Protein 3T0V (pdb70)

Sequence (112 aa):
PVLTQSPSVSGTPGQKVTIFCSGSSSSNVVEDNSVYWYQQFPGTTPKVLIYNDDRRRSSSGVPDRFSGSKSGTSSASLAISGLRSEDEADDYYCLSWDDSSLNGWVFGGGTKVTVLDAA

Solvent-accessible surface area: 6038 Å² total

CATH classification: 2.60.40.10

Structure (mmCIF, N/CA/C/O backbone):
data_3T0V
#
_entry.id   3T0V
#
_cell.length_a   83.663
_cell.length_b   93.639
_cell.length_c   30.573
_cell.angle_alpha   90.00
_cell.angle_beta   90.00
_cell.angle_gamma   90.00
#
_symmetry.space_group_name_H-M   'C 2 2 21'
#
loop_
_entity.id
_entity.type
_entity.pdbx_description
1 polymer 'immunoglobulin variable lambda domain'
2 non-polymer 'PENTAETHYLENE GLYCOL'
3 non-polymer 3,6,9,12,15,18,21,24,27,30,33,36,39-TRIDECAOXAHENTETRACONTANE-1,41-DIOL
4 non-polymer 1,2-ETHANEDIOL
5 non-polymer 'SULFATE ION'
6 non-polymer 2-AMINO-2-HYDROXYMETHYL-PROPANE-1,3-DIOL
7 water water
#
loop_
_atom_site.group_PDB
_atom_site.id
_atom_site.type_symbol
_atom_site.label_atom_id
_atom_site.label_alt_id
_atom_site.label_comp_id
_atom_site.label_asym_id
_atom_site.label_entity_id
_atom_site.label_seq_id
_atom_site.pdbx_PDB_ins_code
_atom_site.Cartn_x
_atom_site.Cartn_y
_atom_site.Cartn_z
_atom_site.occupancy
_atom_site.B_iso_or_equiv
_atom_site.auth_seq_id
_atom_site.auth_comp_id
_atom_site.auth_asym_id
_atom_site.auth_atom_id
_atom_site.pdbx_PDB_model_num
ATOM 9 N N . PRO A 1 2 ? 24.875 5.915 5.275 1.00 16.10 2 PRO A N 1
ATOM 10 C CA . PRO A 1 2 ? 23.960 6.213 4.174 1.00 13.90 2 PRO A CA 1
ATOM 11 C C . PRO A 1 2 ? 24.682 6.533 2.873 1.00 15.99 2 PRO A C 1
ATOM 12 O O . PRO A 1 2 ? 25.762 7.134 2.862 1.00 19.27 2 PRO A O 1
ATOM 16 N N . VAL A 1 3 ? 24.052 6.121 1.782 1.00 15.78 3 VAL A N 1
ATOM 17 C CA . VAL A 1 3 ? 24.565 6.280 0.435 1.00 16.92 3 VAL A CA 1
ATOM 18 C C . VAL A 1 3 ? 24.228 7.681 -0.109 1.00 13.90 3 VAL A C 1
ATOM 19 O O . VAL A 1 3 ? 24.944 8.238 -0.949 1.00 14.93 3 VAL A O 1
ATOM 23 N N . LEU A 1 4 ? 23.124 8.242 0.379 1.00 12.46 4 LEU A N 1
ATOM 24 C CA . LEU A 1 4 ? 22.743 9.608 0.065 1.00 12.75 4 LEU A CA 1
ATOM 25 C C . LEU A 1 4 ? 23.196 10.495 1.218 1.00 13.34 4 LEU A C 1
ATOM 26 O O . LEU A 1 4 ? 23.023 10.140 2.391 1.00 13.48 4 LEU A O 1
ATOM 31 N N . THR A 1 5 ? 23.787 11.638 0.883 1.00 11.37 5 THR A N 1
ATOM 32 C CA . THR A 1 5 ? 24.346 12.549 1.875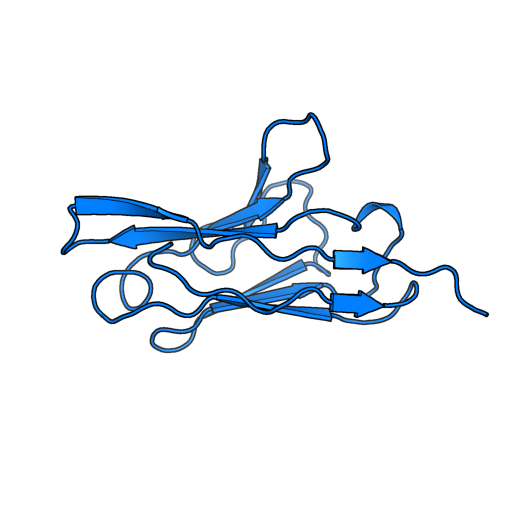 1.00 11.35 5 THR A CA 1
ATOM 33 C C . THR A 1 5 ? 23.450 13.770 1.993 1.00 10.92 5 THR A C 1
ATOM 34 O O . THR A 1 5 ? 23.254 14.491 1.010 1.00 13.00 5 THR A O 1
ATOM 38 N N . GLN A 1 6 ? 22.891 13.981 3.184 1.00 11.92 6 GLN A N 1
ATOM 39 C CA . GLN A 1 6 ? 22.012 15.120 3.439 1.00 11.26 6 GLN A CA 1
ATOM 40 C C . GLN A 1 6 ? 22.713 16.276 4.146 1.00 13.50 6 GLN A C 1
ATOM 41 O O . GLN A 1 6 ? 23.752 16.090 4.795 1.00 15.16 6 GLN A O 1
ATOM 47 N N . SER A 1 7 ? 22.123 17.463 3.995 1.00 12.52 7 SER A N 1
ATOM 48 C CA . SER A 1 7 ? 22.498 18.676 4.721 1.00 14.28 7 SER A CA 1
ATOM 49 C C . SER A 1 7 ? 22.536 18.474 6.226 1.00 12.83 7 SER A C 1
ATOM 50 O O . SER A 1 7 ? 21.731 17.729 6.780 1.00 13.69 7 SER A O 1
ATOM 53 N N . PRO A 1 8 ? 23.429 19.199 6.904 1.00 14.01 8 PRO A N 1
ATOM 54 C CA . PRO A 1 8 ? 23.400 19.244 8.367 1.00 15.36 8 PRO A CA 1
ATOM 55 C C . PRO A 1 8 ? 22.124 19.904 8.891 1.00 13.60 8 PRO A C 1
ATOM 56 O O . PRO A 1 8 ? 21.383 20.545 8.127 1.00 14.21 8 PRO A O 1
ATOM 60 N N . SER A 1 9 ? 21.875 19.752 10.189 1.00 13.42 9 SER A N 1
ATOM 61 C CA . SER A 1 9 ? 20.710 20.344 10.833 1.00 13.61 9 SER A CA 1
ATOM 62 C C . SER A 1 9 ? 20.536 21.818 10.469 1.00 13.05 9 SER A C 1
ATOM 63 O O . SER A 1 9 ? 21.506 22.572 10.356 1.00 14.81 9 SER A O 1
ATOM 66 N N . VAL A 1 10 ? 19.290 22.244 10.322 1.00 13.80 11 VAL A N 1
ATOM 67 C CA . VAL A 1 10 ? 19.028 23.649 10.036 1.00 15.38 11 VAL A CA 1
ATOM 68 C C . VAL A 1 10 ? 17.923 24.165 10.951 1.00 16.15 11 VAL A C 1
ATOM 69 O O . VAL A 1 10 ? 17.107 23.390 11.449 1.00 14.68 11 VAL A O 1
ATOM 73 N N . SER A 1 11 ? 17.920 25.470 11.184 1.00 18.63 12 SER A N 1
ATOM 74 C CA . SER A 1 11 ? 16.918 26.092 12.021 1.00 20.83 12 SER A CA 1
ATOM 75 C C . SER A 1 11 ? 16.339 27.289 11.294 1.00 19.73 12 SER A C 1
ATOM 76 O O . SER A 1 11 ? 16.948 27.839 10.380 1.00 24.57 12 SER A O 1
ATOM 79 N N . GLY A 1 12 ? 15.157 27.702 11.713 1.00 14.24 13 GLY A N 1
ATOM 80 C CA . GLY A 1 12 ? 14.621 28.972 11.281 1.00 14.24 13 GLY A CA 1
ATOM 81 C C . GLY A 1 12 ? 13.558 29.417 12.251 1.00 13.21 13 GLY A C 1
ATOM 82 O O . GLY A 1 12 ? 13.129 28.646 13.107 1.00 16.07 13 GLY A O 1
ATOM 83 N N . THR A 1 13 ? 13.132 30.665 12.118 1.00 16.72 14 THR A N 1
ATOM 84 C CA . THR A 1 13 ? 11.982 31.156 12.860 1.00 15.77 14 THR A CA 1
ATOM 85 C C . THR A 1 13 ? 10.768 31.095 11.942 1.00 16.38 14 THR A C 1
ATOM 86 O O . THR A 1 13 ? 10.909 30.971 10.725 1.00 17.29 14 THR A O 1
ATOM 90 N N . PRO A 1 14 ? 9.563 31.178 12.514 1.00 17.92 15 PRO A N 1
ATOM 91 C CA . PRO A 1 14 ? 8.391 31.051 11.641 1.00 19.78 15 PRO A CA 1
ATOM 92 C C . PRO A 1 14 ? 8.378 32.106 10.537 1.00 19.02 15 PRO A C 1
ATOM 93 O O . PRO A 1 14 ? 8.699 33.277 10.778 1.00 20.10 15 PRO A O 1
ATOM 97 N N . GLY A 1 15 ? 8.039 31.673 9.325 1.00 19.11 16 GLY A N 1
ATOM 98 C CA . GLY A 1 15 ? 7.976 32.562 8.180 1.00 22.62 16 GLY A CA 1
ATOM 99 C C . GLY A 1 15 ? 9.213 32.508 7.307 1.00 21.69 16 GLY A C 1
ATOM 100 O O . GLY A 1 15 ? 9.187 32.964 6.167 1.00 22.23 16 GLY A O 1
ATOM 101 N N . GLN A 1 16 ? 10.301 31.957 7.841 1.00 22.07 17 GLN A N 1
ATOM 102 C CA . GLN A 1 16 ? 11.545 31.874 7.086 1.00 19.08 17 GLN A CA 1
ATOM 103 C C . GLN A 1 16 ? 11.522 30.682 6.134 1.00 19.72 17 GLN A C 1
ATOM 104 O O . GLN A 1 16 ? 10.600 29.863 6.160 1.00 22.08 17 GLN A O 1
ATOM 110 N N . LYS A 1 17 ? 12.529 30.607 5.277 1.00 20.73 18 LYS A N 1
ATOM 111 C CA . LYS A 1 17 ? 12.651 29.501 4.342 1.00 20.76 18 LYS A CA 1
ATOM 112 C C . LYS A 1 17 ? 13.890 28.692 4.683 1.00 20.65 18 LYS A C 1
ATOM 113 O O . LYS A 1 17 ? 14.934 29.261 5.010 1.00 23.38 18 LYS A O 1
ATOM 119 N N . VAL A 1 18 ? 13.772 27.369 4.639 1.00 18.59 19 VAL A N 1
ATOM 120 C CA . VAL A 1 18 ? 14.938 26.505 4.766 1.00 17.00 19 VAL A CA 1
ATOM 121 C C . VAL A 1 18 ? 15.022 25.585 3.556 1.00 17.65 19 VAL A C 1
ATOM 122 O O . VAL A 1 18 ? 14.002 25.239 2.954 1.00 18.70 19 VAL A O 1
ATOM 126 N N . THR A 1 19 ? 16.242 25.214 3.186 1.00 16.80 20 THR A N 1
ATOM 127 C CA . THR A 1 19 ? 16.460 24.241 2.125 1.00 17.29 20 THR A CA 1
ATOM 128 C C . THR A 1 19 ? 17.272 23.082 2.673 1.00 14.90 20 THR A C 1
ATOM 129 O O . THR A 1 19 ? 18.284 23.282 3.351 1.00 19.75 20 THR A O 1
ATOM 133 N N . ILE A 1 20 ? 16.803 21.872 2.402 1.00 15.40 21 ILE A N 1
ATOM 134 C CA . ILE A 1 20 ? 17.487 20.649 2.799 1.00 15.83 21 ILE A CA 1
ATOM 135 C C . ILE A 1 20 ? 18.043 20.014 1.536 1.00 14.18 21 ILE A C 1
ATOM 136 O O . ILE A 1 20 ? 17.334 19.904 0.535 1.00 16.76 21 ILE A O 1
ATOM 141 N N . PHE A 1 21 ? 19.304 19.605 1.565 1.00 13.39 22 PHE A N 1
ATOM 142 C CA . PHE A 1 21 ? 19.919 18.993 0.393 1.00 13.37 22 PHE A CA 1
ATOM 143 C C . PHE A 1 21 ? 20.095 17.489 0.538 1.00 11.78 22 PHE A C 1
ATOM 144 O O . PHE A 1 21 ? 20.235 16.973 1.646 1.00 13.29 22 PHE A O 1
ATOM 152 N N . CYS A 1 22 ? 20.098 16.806 -0.603 1.00 13.30 23 CYS A N 1
ATOM 153 C CA . CYS A 1 22 ? 20.281 15.359 -0.683 1.00 14.12 23 CYS A CA 1
ATOM 154 C C . CYS A 1 22 ? 21.162 15.054 -1.884 1.00 14.94 23 CYS A C 1
ATOM 155 O O . CYS A 1 22 ? 20.704 15.148 -3.019 1.00 19.50 23 CYS A O 1
ATOM 158 N N . SER A 1 23 ? 22.420 14.698 -1.638 1.00 12.40 24 SER A N 1
ATOM 159 C CA . SER A 1 23 ? 23.372 14.435 -2.709 1.00 12.95 24 SER A CA 1
ATOM 160 C C . SER A 1 23 ? 23.569 12.934 -2.905 1.00 13.85 24 SER A C 1
ATOM 161 O O . SER A 1 23 ? 23.812 12.196 -1.942 1.00 13.59 24 SER A O 1
ATOM 164 N N . GLY A 1 24 ? 23.464 12.493 -4.156 1.00 12.71 25 GLY A N 1
ATOM 165 C CA . GLY A 1 24 ? 23.653 11.098 -4.511 1.00 13.40 25 GLY A CA 1
ATOM 166 C C . GLY A 1 24 ? 24.704 10.922 -5.595 1.00 15.47 25 GLY A C 1
ATOM 167 O O . GLY A 1 24 ? 25.755 11.578 -5.589 1.00 17.41 25 GLY A O 1
ATOM 168 N N . SER A 1 25 ? 24.421 10.029 -6.536 1.00 15.19 26 SER A N 1
ATOM 169 C CA . SER A 1 25 ? 25.372 9.687 -7.585 1.00 16.34 26 SER A CA 1
ATOM 170 C C . SER A 1 25 ? 24.627 9.274 -8.834 1.00 15.15 26 SER A C 1
ATOM 171 O O . SER A 1 25 ? 23.397 9.254 -8.853 1.00 15.23 26 SER A O 1
ATOM 174 N N . SER A 1 26 ? 25.381 8.931 -9.871 1.00 18.50 27 SER A N 1
ATOM 175 C CA . SER A 1 26 ? 24.803 8.492 -11.132 1.00 19.96 27 SER A CA 1
ATOM 176 C C . SER A 1 26 ? 24.006 7.197 -10.990 1.00 20.20 27 SER A C 1
ATOM 177 O O . SER A 1 26 ? 23.154 6.896 -11.828 1.00 23.05 27 SER A O 1
ATOM 180 N N . SER A 1 27 A 24.275 6.436 -9.931 1.00 20.08 27 SER A N 1
ATOM 181 C CA A SER A 1 27 A 23.630 5.142 -9.718 0.50 21.64 27 SER A CA 1
ATOM 182 C CA B SER A 1 27 A 23.606 5.148 -9.762 0.50 21.44 27 SER A CA 1
ATOM 183 C C . SER A 1 27 A 22.282 5.257 -9.012 1.00 18.98 27 SER A C 1
ATOM 184 O O . SER A 1 27 A 21.514 4.296 -8.961 1.00 18.31 27 SER A O 1
ATOM 189 N N . ASN A 1 28 B 21.995 6.424 -8.442 1.00 15.85 27 ASN A N 1
ATOM 190 C CA . ASN A 1 28 B 20.726 6.573 -7.729 1.00 13.76 27 ASN A CA 1
ATOM 191 C C . ASN A 1 28 B 19.890 7.772 -8.185 1.00 14.85 27 ASN A C 1
ATOM 192 O O . ASN A 1 28 B 19.094 7.651 -9.116 1.00 15.37 27 ASN A O 1
ATOM 197 N N . VAL A 1 29 ? 20.106 8.930 -7.569 1.00 14.69 28 VAL A N 1
ATOM 198 C CA A VAL A 1 29 ? 19.213 10.052 -7.828 0.50 14.92 28 VAL A CA 1
ATOM 199 C CA B VAL A 1 29 ? 19.338 10.155 -7.795 0.50 15.26 28 VAL A CA 1
ATOM 200 C C . VAL A 1 29 ? 19.284 10.628 -9.247 1.00 15.91 28 VAL A C 1
ATOM 201 O O . VAL A 1 29 ? 18.314 11.251 -9.697 1.00 17.44 28 VAL A O 1
ATOM 208 N N . GLU A 1 30 ? 20.365 10.389 -9.981 1.00 16.07 29 GLU A N 1
ATOM 209 C CA . GLU A 1 30 ? 20.462 11.019 -11.298 1.00 19.74 29 GLU A CA 1
ATOM 210 C C . GLU A 1 30 ? 19.308 10.652 -12.237 1.00 19.84 29 GLU A C 1
ATOM 211 O O . GLU A 1 30 ? 18.712 11.526 -12.866 1.00 20.55 29 GLU A O 1
ATOM 217 N N . ASP A 1 31 ? 18.995 9.361 -12.321 1.00 18.74 30 ASP A N 1
ATOM 218 C CA . ASP A 1 31 ? 17.993 8.875 -13.264 1.00 19.69 30 ASP A CA 1
ATOM 219 C C . ASP A 1 31 ? 16.769 8.280 -12.580 1.00 17.99 30 ASP A C 1
ATOM 220 O O . ASP A 1 31 ? 15.804 7.913 -13.255 1.00 20.16 30 ASP A O 1
ATOM 225 N N . ASN A 1 32 ? 16.811 8.171 -11.254 1.00 14.77 31 ASN A N 1
ATOM 226 C CA . ASN A 1 32 ? 15.703 7.597 -10.498 1.00 14.77 31 ASN A CA 1
ATOM 227 C C . ASN A 1 32 ? 14.986 8.647 -9.669 1.00 12.94 31 ASN A C 1
ATOM 228 O O . ASN A 1 32 ? 15.600 9.607 -9.213 1.00 16.97 31 ASN A O 1
ATOM 233 N N . SER A 1 33 ? 13.683 8.462 -9.491 1.00 12.85 32 SER A N 1
ATOM 234 C CA . SER A 1 33 ? 12.872 9.389 -8.704 1.00 15.43 32 SER A CA 1
ATOM 235 C C . SER A 1 33 ? 13.364 9.537 -7.283 1.00 13.56 32 SER A C 1
ATOM 236 O O . SER A 1 33 ? 13.787 8.574 -6.649 1.00 15.36 32 SER A O 1
ATOM 239 N N . VAL A 1 34 ? 13.278 10.759 -6.778 1.00 13.70 33 VAL A N 1
ATOM 240 C CA . VAL A 1 34 ? 13.588 11.032 -5.389 1.00 12.28 33 VAL A CA 1
ATOM 241 C C . VAL A 1 34 ? 12.282 11.256 -4.633 1.00 12.57 33 VAL A C 1
ATOM 242 O O . VAL A 1 34 ? 11.345 11.878 -5.155 1.00 14.09 33 VAL A O 1
ATOM 246 N N . TYR A 1 35 ? 12.218 10.724 -3.417 1.00 12.25 34 TYR A N 1
ATOM 247 C CA . TYR A 1 35 ? 11.066 10.904 -2.541 1.00 11.80 34 TYR A CA 1
ATOM 248 C C . TYR A 1 35 ? 11.560 11.575 -1.272 1.00 11.15 34 TYR A C 1
ATOM 249 O O . TYR A 1 35 ? 12.709 11.379 -0.890 1.00 12.97 34 TYR A O 1
ATOM 258 N N . TRP A 1 36 ? 10.698 12.360 -0.629 1.00 10.28 35 TRP A N 1
ATOM 259 C CA . TRP A 1 36 ? 11.033 12.986 0.646 1.00 10.19 35 TRP A CA 1
ATOM 260 C C . TRP A 1 36 ? 10.017 12.570 1.683 1.00 10.93 35 TRP A C 1
ATOM 261 O O . TRP A 1 36 ? 8.809 12.599 1.419 1.00 12.37 35 TRP A O 1
ATOM 272 N N . TYR A 1 37 ? 10.518 12.189 2.854 1.00 11.47 36 TYR A N 1
ATOM 273 C CA . TYR A 1 37 ? 9.694 11.748 3.971 1.00 13.06 36 TYR A CA 1
ATOM 274 C C . TYR A 1 37 ? 9.840 12.712 5.129 1.00 12.40 36 TYR A C 1
ATOM 275 O O . TYR A 1 37 ? 10.923 13.250 5.370 1.00 12.78 36 TYR A O 1
ATOM 284 N N . GLN A 1 38 ? 8.740 12.920 5.846 1.00 12.83 37 GLN A N 1
ATOM 285 C CA . GLN A 1 38 ? 8.737 13.712 7.060 1.00 12.88 37 GLN A CA 1
ATOM 286 C C . GLN A 1 38 ? 8.499 12.773 8.237 1.00 11.72 37 GLN A C 1
ATOM 287 O O . GLN A 1 38 ? 7.586 11.942 8.198 1.00 14.60 37 GLN A O 1
ATOM 293 N N . GLN A 1 39 ? 9.310 12.894 9.277 1.00 12.45 38 GLN A N 1
ATOM 294 C CA . GLN A 1 39 ? 9.139 12.036 10.437 1.00 13.50 38 GLN A CA 1
ATOM 295 C C . GLN A 1 39 ? 9.190 12.796 11.752 1.00 13.18 38 GLN A C 1
ATOM 296 O O . GLN A 1 39 ? 10.170 13.467 12.058 1.00 14.54 38 GLN A O 1
ATOM 302 N N . PHE A 1 40 ? 8.127 12.662 12.536 1.00 14.59 39 PHE A N 1
ATOM 303 C CA . PHE A 1 40 ? 8.098 13.211 13.882 1.00 16.03 39 PHE A CA 1
ATOM 304 C C . PHE A 1 40 ? 8.589 12.153 14.861 1.00 17.64 39 PHE A C 1
ATOM 305 O O . PHE A 1 40 ? 8.523 10.959 14.573 1.00 17.83 39 PHE A O 1
ATOM 313 N N . PRO A 1 41 ? 9.113 12.581 16.015 1.00 18.05 40 PRO A N 1
ATOM 314 C CA . PRO A 1 41 ? 9.610 11.584 16.967 1.00 20.85 40 PRO A CA 1
ATOM 315 C C . PRO A 1 41 ? 8.531 10.569 17.319 1.00 21.29 40 PRO A C 1
ATOM 316 O O . PRO A 1 41 ? 7.384 10.950 17.530 1.00 21.55 40 PRO A O 1
ATOM 320 N N . GLY A 1 42 ? 8.893 9.291 17.373 1.00 22.96 41 GLY A N 1
ATOM 321 C CA . GLY A 1 42 ? 7.960 8.254 17.783 1.00 25.72 41 GLY A CA 1
ATOM 322 C C . GLY A 1 42 ? 6.828 7.986 16.808 1.00 25.87 41 GLY A C 1
ATOM 323 O O . GLY A 1 42 ? 5.832 7.358 17.170 1.00 30.23 41 GLY A O 1
ATOM 324 N N . THR A 1 43 ? 6.986 8.441 15.565 1.00 25.74 42 THR A N 1
ATOM 325 C CA . THR A 1 43 ? 5.940 8.315 14.549 1.00 27.71 42 THR A CA 1
ATOM 326 C C . THR A 1 43 ? 6.531 7.735 13.258 1.00 28.66 42 THR A C 1
ATOM 327 O O . THR A 1 43 ? 7.709 7.943 12.969 1.00 30.21 42 THR A O 1
ATOM 331 N N . THR A 1 44 ? 5.734 6.992 12.491 1.00 29.96 43 THR A N 1
ATOM 332 C CA . THR A 1 44 ? 6.220 6.466 11.208 1.00 31.05 43 THR A CA 1
ATOM 333 C C . THR A 1 44 ? 6.448 7.578 10.183 1.00 30.39 43 THR A C 1
ATOM 334 O O . THR A 1 44 ? 5.664 8.524 10.111 1.00 28.09 43 THR A O 1
ATOM 338 N N . PRO A 1 45 ? 7.516 7.461 9.372 1.00 29.17 44 PRO A N 1
ATOM 339 C CA . PRO A 1 45 ? 7.773 8.519 8.389 1.00 27.06 44 PRO A CA 1
ATOM 340 C C . PRO A 1 45 ? 6.711 8.508 7.303 1.00 25.37 44 PRO A C 1
ATOM 341 O O . PRO A 1 45 ? 6.265 7.430 6.888 1.00 28.22 44 PRO A O 1
ATOM 345 N N . LYS A 1 46 ? 6.301 9.696 6.866 1.00 22.40 45 LYS A N 1
ATOM 346 C CA . LYS A 1 46 ? 5.267 9.838 5.847 1.00 22.55 45 LYS A CA 1
ATOM 347 C C . LYS A 1 46 ? 5.804 10.543 4.604 1.00 18.34 45 LYS A C 1
ATOM 348 O O . LYS A 1 46 ? 6.617 11.454 4.705 1.00 17.59 45 LYS A O 1
ATOM 354 N N . VAL A 1 47 ? 5.334 10.130 3.432 1.00 19.66 46 VAL A N 1
ATOM 355 C CA . VAL A 1 47 ? 5.812 10.704 2.177 1.00 17.27 46 VAL A CA 1
ATOM 356 C C . VAL A 1 47 ? 5.244 12.104 1.961 1.00 17.51 46 VAL A C 1
ATOM 357 O O . VAL A 1 47 ? 4.026 12.288 1.971 1.00 20.90 46 VAL A O 1
ATOM 361 N N . LEU A 1 48 ? 6.127 13.081 1.754 1.00 15.15 47 LEU A N 1
ATOM 362 C CA . LEU A 1 48 ? 5.721 14.457 1.455 1.00 15.08 47 LEU A CA 1
ATOM 363 C C . LEU A 1 48 ? 5.849 14.773 -0.028 1.00 14.00 47 LEU A C 1
ATOM 364 O O . LEU A 1 48 ? 4.990 15.442 -0.605 1.00 14.94 47 LEU A O 1
ATOM 369 N N . ILE A 1 49 ? 6.935 14.297 -0.630 1.00 14.65 48 ILE A N 1
ATOM 370 C CA . ILE A 1 49 ? 7.220 14.537 -2.040 1.00 14.31 48 ILE A CA 1
ATOM 371 C C . ILE A 1 49 ? 7.524 13.197 -2.705 1.00 12.07 48 ILE A C 1
ATOM 372 O O . ILE A 1 49 ? 8.220 12.352 -2.135 1.00 14.30 48 ILE A O 1
ATOM 377 N N . TYR A 1 50 ? 6.999 12.992 -3.912 1.00 12.22 49 TYR A N 1
ATOM 378 C CA . TYR A 1 50 ? 7.340 11.795 -4.679 1.00 13.92 49 TYR A CA 1
ATOM 379 C C . TYR A 1 50 ? 7.699 12.199 -6.104 1.00 13.16 49 TYR A C 1
ATOM 380 O O . TYR A 1 50 ? 7.386 13.307 -6.532 1.00 14.50 49 TYR A O 1
ATOM 389 N N . ASN A 1 51 ? 8.385 11.321 -6.831 1.00 13.18 50 ASN A N 1
ATOM 390 C CA . ASN A 1 51 ? 8.736 11.614 -8.225 1.00 12.99 50 ASN A CA 1
ATOM 391 C C . ASN A 1 51 ? 9.407 12.981 -8.363 1.00 15.00 50 ASN A C 1
ATOM 392 O O . ASN A 1 51 ? 9.057 13.784 -9.231 1.00 15.38 50 ASN A O 1
ATOM 397 N N . ASP A 1 52 ? 10.388 13.212 -7.492 1.00 14.11 51 ASP A N 1
ATOM 398 C CA . ASP A 1 52 ? 11.225 14.424 -7.473 1.00 12.99 51 ASP A CA 1
ATOM 399 C C . ASP A 1 52 ? 10.512 15.668 -6.936 1.00 12.35 51 ASP A C 1
ATOM 400 O O . ASP A 1 52 ? 11.046 16.367 -6.074 1.00 13.41 51 ASP A O 1
ATOM 405 N N . ASP A 1 53 ? 9.327 15.973 -7.464 1.00 13.20 52 ASP A N 1
ATOM 406 C CA . ASP A 1 53 ? 8.721 17.274 -7.177 1.00 14.83 52 ASP A CA 1
ATOM 407 C C . ASP A 1 53 ? 7.208 17.276 -7.012 1.00 14.94 52 ASP A C 1
ATOM 408 O O . ASP A 1 53 ? 6.591 18.350 -6.991 1.00 16.86 52 ASP A O 1
ATOM 413 N N . ARG A 1 54 ? 6.608 16.094 -6.888 1.00 15.59 53 ARG A N 1
ATOM 414 C CA . ARG A 1 54 ? 5.156 16.007 -6.755 1.00 15.45 53 ARG A CA 1
ATOM 415 C C . ARG A 1 54 ? 4.783 15.985 -5.277 1.00 16.14 53 ARG A C 1
ATOM 416 O O . ARG A 1 54 ? 5.340 15.212 -4.501 1.00 16.02 53 ARG A O 1
ATOM 424 N N . ARG A 1 55 ? 3.848 16.843 -4.896 1.00 19.08 54 ARG A N 1
ATOM 425 C CA A ARG A 1 55 ? 3.383 16.904 -3.520 0.50 18.88 54 ARG A CA 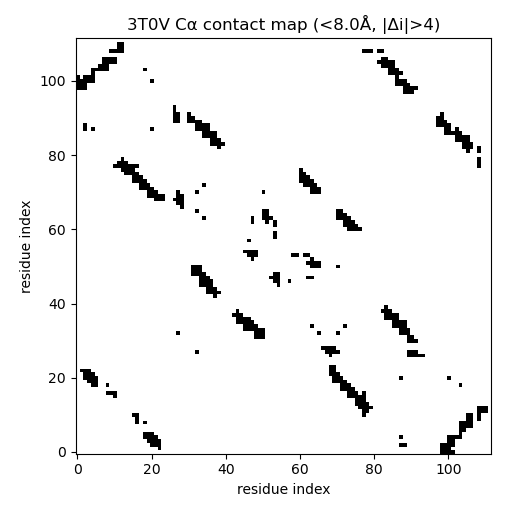1
ATOM 426 C CA B ARG A 1 55 ? 3.370 16.903 -3.520 0.50 18.19 54 ARG A CA 1
ATOM 427 C C . ARG A 1 55 ? 2.308 15.853 -3.245 1.00 19.23 54 ARG A C 1
ATOM 428 O O . ARG A 1 55 ? 1.373 15.685 -4.028 1.00 22.77 54 ARG A O 1
ATOM 443 N N . SER A 1 56 ? 2.442 15.153 -2.122 1.00 17.22 55 SER A N 1
ATOM 444 C CA . SER A 1 56 ? 1.414 14.208 -1.721 1.00 19.65 55 SER A CA 1
ATOM 445 C C . SER A 1 56 ? 0.151 14.982 -1.364 1.00 20.52 55 SER A C 1
ATOM 446 O O . SER A 1 56 ? 0.198 16.178 -1.073 1.00 19.81 55 SER A O 1
ATOM 449 N N . SER A 1 57 ? -0.984 14.305 -1.394 1.00 22.57 56 SER A N 1
ATOM 450 C CA A SER A 1 57 ? -2.233 14.967 -1.078 1.00 23.56 56 SER A CA 1
ATOM 451 C CA B SER A 1 57 ? -2.249 14.950 -1.059 0.00 22.70 56 SER A CA 1
ATOM 452 C C . SER A 1 57 ? -2.166 15.586 0.325 1.00 22.49 56 SER A C 1
ATOM 453 O O . SER A 1 57 ? -1.696 14.960 1.275 1.00 25.48 56 SER A O 1
ATOM 458 N N . GLY A 1 58 ? -2.606 16.834 0.440 1.00 22.58 57 GLY A N 1
ATOM 459 C CA . GLY A 1 58 ? -2.578 17.533 1.717 1.00 22.98 57 GLY A CA 1
ATOM 460 C C . GLY A 1 58 ? -1.293 18.282 2.050 1.00 24.55 57 GLY A C 1
ATOM 461 O O . GLY A 1 58 ? -1.248 19.050 3.008 1.00 22.96 57 GLY A O 1
ATOM 462 N N . VAL A 1 59 ? -0.237 18.066 1.272 1.00 22.39 58 VAL A N 1
ATOM 463 C CA . VAL A 1 59 ? 1.019 18.764 1.520 1.00 21.93 58 VAL A CA 1
ATOM 464 C C . VAL A 1 59 ? 0.942 20.173 0.960 1.00 28.15 58 VAL A C 1
ATOM 465 O O . VAL A 1 59 ? 0.659 20.350 -0.224 1.00 32.43 58 VAL A O 1
ATOM 469 N N . PRO A 1 60 ? 1.190 21.181 1.819 1.00 32.32 59 PRO A N 1
ATOM 470 C CA . PRO A 1 60 ? 1.198 22.598 1.455 1.00 34.53 59 PRO A CA 1
ATOM 471 C C . PRO A 1 60 ? 2.190 22.895 0.335 1.00 33.73 59 PRO A C 1
ATOM 472 O O . PRO A 1 60 ? 3.258 22.280 0.257 1.00 31.91 59 PRO A O 1
ATOM 476 N N . ASP A 1 61 ? 1.833 23.851 -0.512 1.00 34.88 60 ASP A N 1
ATOM 477 C CA . ASP A 1 61 ? 2.665 24.263 -1.636 1.00 33.91 60 ASP A CA 1
ATOM 478 C C . ASP A 1 61 ? 3.988 24.892 -1.189 1.00 31.71 60 ASP A C 1
ATOM 479 O O . ASP A 1 61 ? 4.926 25.020 -1.978 1.00 32.23 60 ASP A O 1
ATOM 484 N N . ARG A 1 62 ? 4.073 25.284 0.074 1.00 29.59 61 ARG A N 1
ATOM 485 C CA . ARG A 1 62 ? 5.323 25.852 0.568 1.00 25.59 61 ARG A CA 1
ATOM 486 C C . ARG A 1 62 ? 6.410 24.792 0.714 1.00 20.21 61 ARG A C 1
ATOM 487 O O . ARG A 1 62 ? 7.564 25.127 0.954 1.00 20.65 61 ARG A O 1
ATOM 495 N N . PHE A 1 63 ? 6.039 23.521 0.574 1.00 17.44 62 PHE A N 1
ATOM 496 C CA . PHE A 1 63 ? 7.022 22.446 0.435 1.00 16.50 62 PHE A CA 1
ATOM 497 C C . PHE A 1 63 ? 7.303 22.232 -1.042 1.00 17.66 62 PHE A C 1
ATOM 498 O O . PHE A 1 63 ? 6.393 21.917 -1.799 1.00 21.91 62 PHE A O 1
ATOM 506 N N . SER A 1 64 ? 8.557 22.380 -1.453 1.00 16.14 63 SER A N 1
ATOM 507 C CA . SER A 1 64 ? 8.913 22.254 -2.862 1.00 16.45 63 SER A CA 1
ATOM 508 C C . SER A 1 64 ? 10.108 21.314 -3.030 1.00 16.30 63 SER A C 1
ATOM 509 O O . SER A 1 64 ? 11.156 21.499 -2.405 1.00 18.76 63 SER A O 1
ATOM 512 N N . GLY A 1 65 ? 9.946 20.300 -3.871 1.00 14.79 64 GLY A N 1
ATOM 513 C CA . GLY A 1 65 ? 11.028 19.383 -4.157 1.00 14.24 64 GLY A CA 1
ATOM 514 C C . GLY A 1 65 ? 11.632 19.704 -5.500 1.00 14.92 64 GLY A C 1
ATOM 515 O O . GLY A 1 65 ? 10.927 20.117 -6.422 1.00 18.32 64 GLY A O 1
ATOM 516 N N . SER A 1 66 ? 12.939 19.514 -5.623 1.00 14.73 65 SER A N 1
ATOM 517 C CA . SER A 1 66 ? 13.577 19.682 -6.916 1.00 16.61 65 SER A CA 1
ATOM 518 C C . SER A 1 66 ? 14.772 18.767 -7.044 1.00 14.43 65 SER A C 1
ATOM 519 O O . SER A 1 66 ? 15.265 18.235 -6.048 1.00 14.75 65 SER A O 1
ATOM 522 N N . LYS A 1 67 ? 15.230 18.589 -8.274 1.00 15.97 66 LYS A N 1
ATOM 523 C CA . LYS A 1 67 ? 16.377 17.746 -8.542 1.00 16.56 66 LYS A CA 1
ATOM 524 C C . LYS A 1 67 ? 17.160 18.251 -9.741 1.00 16.88 66 LYS A C 1
ATOM 525 O O . LYS A 1 67 ? 16.575 18.683 -10.742 1.00 19.51 66 LYS A O 1
ATOM 531 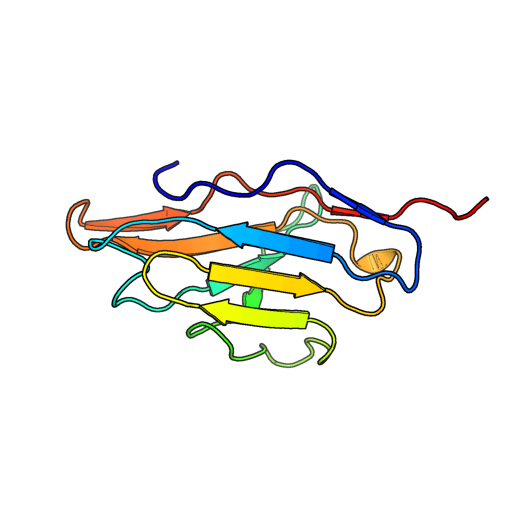N N . SER A 1 68 ? 18.483 18.192 -9.624 1.00 19.07 67 SER A N 1
ATOM 532 C CA . SER A 1 68 ? 19.401 18.615 -10.672 1.00 19.58 67 SER A CA 1
ATOM 533 C C . SER A 1 68 ? 20.633 17.726 -10.613 1.00 17.66 67 SER A C 1
ATOM 534 O O . SER A 1 68 ? 21.292 17.654 -9.580 1.00 19.04 67 SER A O 1
ATOM 537 N N . GLY A 1 69 ? 20.946 17.051 -11.714 1.00 17.66 68 GLY A N 1
ATOM 538 C CA . GLY A 1 69 ? 22.083 16.150 -11.747 1.00 19.81 68 GLY A CA 1
ATOM 539 C C . GLY A 1 69 ? 21.935 15.079 -10.687 1.00 17.04 68 GLY A C 1
ATOM 540 O O . GLY A 1 69 ? 20.923 14.371 -10.643 1.00 18.72 68 GLY A O 1
ATOM 541 N N . THR A 1 70 ? 22.943 14.971 -9.825 1.00 18.19 69 THR A N 1
ATOM 542 C CA . THR A 1 70 ? 22.941 13.999 -8.739 1.00 18.61 69 THR A CA 1
ATOM 543 C C . THR A 1 70 ? 22.568 14.640 -7.403 1.00 19.79 69 THR A C 1
ATOM 544 O O . THR A 1 70 ? 22.845 14.085 -6.349 1.00 23.02 69 THR A O 1
ATOM 548 N N . SER A 1 71 ? 21.926 15.800 -7.467 1.00 19.46 70 SER A N 1
ATOM 549 C CA A SER A 1 71 ? 21.556 16.556 -6.271 0.50 19.33 70 SER A CA 1
ATOM 550 C CA B SER A 1 71 ? 21.564 16.555 -6.274 0.50 20.51 70 SER A CA 1
ATOM 551 C C . SER A 1 71 ? 20.059 16.798 -6.212 1.00 18.23 70 SER A C 1
ATOM 552 O O . SER A 1 71 ? 19.436 17.084 -7.224 1.00 19.98 70 SER A O 1
ATOM 557 N N . ALA A 1 72 ? 19.482 16.683 -5.019 1.00 14.55 71 ALA A N 1
ATOM 558 C CA . ALA A 1 72 ? 18.068 16.970 -4.819 1.00 13.41 71 ALA A CA 1
ATOM 559 C C . ALA A 1 72 ? 17.910 17.906 -3.626 1.00 12.96 71 ALA A C 1
ATOM 560 O O . ALA A 1 72 ? 18.782 17.975 -2.758 1.00 15.25 71 ALA A O 1
ATOM 562 N N . SER A 1 73 ? 16.809 18.642 -3.583 1.00 13.24 72 SER A N 1
ATOM 563 C CA . SER A 1 73 ? 16.557 19.492 -2.433 1.00 13.40 72 SER A CA 1
ATOM 564 C C . SER A 1 73 ? 15.082 19.564 -2.100 1.00 13.39 72 SER A C 1
ATOM 565 O O . SER A 1 73 ? 14.225 19.337 -2.956 1.00 14.21 72 SER A O 1
ATOM 568 N N . LEU A 1 74 ? 14.810 19.870 -0.839 1.00 11.98 73 LEU A N 1
ATOM 569 C CA . LEU A 1 74 ? 13.470 20.116 -0.344 1.00 12.98 73 LEU A CA 1
ATOM 570 C C . LEU A 1 74 ? 13.504 21.495 0.298 1.00 12.39 73 LEU A C 1
ATOM 571 O O . LEU A 1 74 ? 14.245 21.723 1.260 1.00 14.96 73 LEU A O 1
ATOM 576 N N . ALA A 1 75 ? 12.726 22.422 -0.247 1.00 13.71 74 ALA A N 1
ATOM 577 C CA . ALA A 1 75 ? 12.667 23.767 0.286 1.00 14.32 74 ALA A CA 1
ATOM 578 C C . ALA A 1 75 ? 11.363 23.930 1.033 1.00 13.88 74 ALA A C 1
ATOM 579 O O . ALA A 1 75 ? 10.297 23.586 0.517 1.00 17.41 74 ALA A O 1
ATOM 581 N N . ILE A 1 76 ? 11.448 24.408 2.267 1.00 14.77 75 ILE A N 1
ATOM 582 C CA . ILE A 1 76 ? 10.253 24.685 3.054 1.00 15.44 75 ILE A CA 1
ATOM 583 C C . ILE A 1 76 ? 10.170 26.184 3.249 1.00 16.57 75 ILE A C 1
ATOM 584 O O . ILE A 1 76 ? 10.944 26.764 4.016 1.00 19.90 75 ILE A O 1
ATOM 589 N N . SER A 1 77 ? 9.247 26.810 2.528 1.00 19.31 76 SER A N 1
ATOM 590 C CA . SER A 1 77 ? 9.004 28.228 2.677 1.00 22.37 76 SER A CA 1
ATOM 591 C C . SER A 1 77 ? 7.938 28.446 3.743 1.00 23.33 76 SER A C 1
ATOM 592 O O . SER A 1 77 ? 7.197 27.520 4.098 1.00 23.51 76 SER A O 1
ATOM 595 N N . GLY A 1 78 ? 7.872 29.664 4.268 1.00 23.98 77 GLY A N 1
ATOM 596 C CA . GLY A 1 78 ? 6.859 30.011 5.248 1.00 22.19 77 GLY A CA 1
ATOM 597 C C . GLY A 1 78 ? 6.836 29.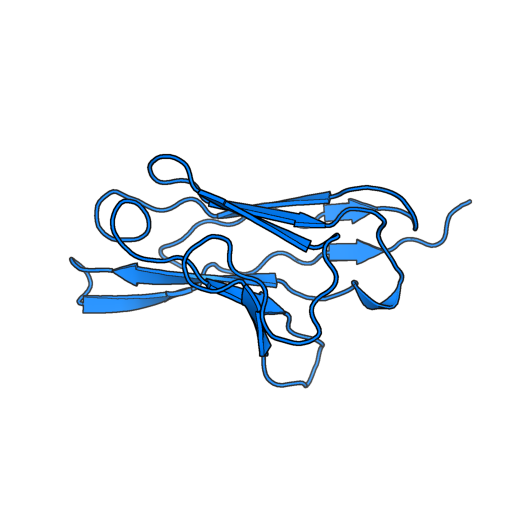039 6.411 1.00 23.21 77 GLY A C 1
ATOM 598 O O . GLY A 1 78 ? 5.792 28.510 6.778 1.00 24.59 77 GLY A O 1
ATOM 599 N N . LEU A 1 79 ? 8.006 28.820 6.997 1.00 22.10 78 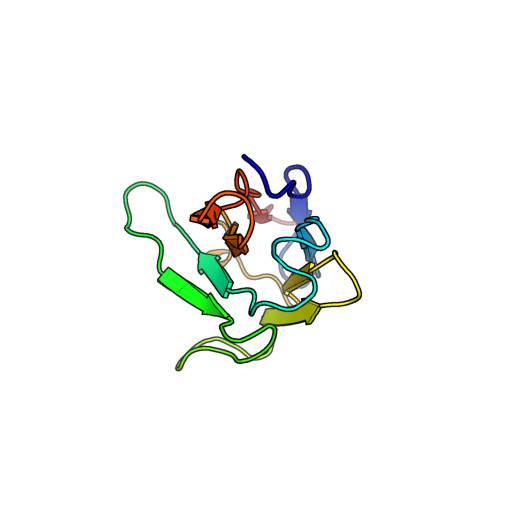LEU A N 1
ATOM 600 C CA . LEU A 1 79 ? 8.180 27.838 8.061 1.00 19.58 78 LEU A CA 1
ATOM 601 C C . LEU A 1 79 ? 7.144 27.990 9.176 1.00 18.98 78 LEU A C 1
ATOM 602 O O . LEU A 1 79 ? 6.872 29.101 9.644 1.00 20.69 78 LEU A O 1
ATOM 607 N N . ARG A 1 80 ? 6.569 26.871 9.600 1.00 17.82 79 ARG A N 1
ATOM 608 C CA . ARG A 1 80 ? 5.625 26.870 10.710 1.00 18.07 79 ARG A CA 1
ATOM 609 C C . ARG A 1 80 ? 6.130 25.925 11.803 1.00 19.55 79 ARG A C 1
ATOM 610 O O . ARG A 1 80 ? 6.914 25.013 11.526 1.00 18.92 79 ARG A O 1
ATOM 618 N N . SER A 1 81 ? 5.691 26.138 13.039 1.00 20.73 80 SER A N 1
ATOM 619 C CA . SER A 1 81 ? 6.197 25.335 14.153 1.00 19.65 80 SER A CA 1
ATOM 620 C C . SER A 1 81 ? 5.969 23.840 13.920 1.00 19.83 80 SER A C 1
ATOM 621 O O . SER A 1 81 ? 6.803 23.012 14.299 1.00 20.97 80 SER A O 1
ATOM 624 N N . GLU A 1 82 ? 4.855 23.497 13.279 1.00 19.20 81 GLU A N 1
ATOM 625 C CA . GLU A 1 82 ? 4.528 22.095 13.034 1.00 18.88 81 GLU A CA 1
ATOM 626 C C . GLU A 1 82 ? 5.448 21.435 12.010 1.00 17.52 81 GLU A C 1
ATOM 627 O O . GLU A 1 82 ? 5.361 20.220 11.790 1.00 17.97 81 GLU A O 1
ATOM 633 N N . ASP A 1 83 ? 6.318 22.229 11.382 1.00 15.95 82 ASP A N 1
ATOM 634 C CA . ASP A 1 83 ? 7.264 21.707 10.393 1.00 15.21 82 ASP A CA 1
ATOM 635 C C . ASP A 1 83 ? 8.512 21.127 11.045 1.00 15.42 82 ASP A C 1
ATOM 636 O O . ASP A 1 83 ? 9.345 20.522 10.366 1.00 15.19 82 ASP A O 1
ATOM 641 N N . GLU A 1 84 ? 8.665 21.331 12.350 1.00 14.38 83 GLU A N 1
ATOM 642 C CA . GLU A 1 84 ? 9.816 20.781 13.055 1.00 14.19 83 GLU A CA 1
ATOM 643 C C . GLU A 1 84 ? 9.768 19.254 13.043 1.00 14.11 83 GLU A C 1
ATOM 644 O O . GLU A 1 84 ? 8.854 18.642 13.605 1.00 15.50 83 GLU A O 1
ATOM 650 N N . ALA A 1 85 ? 10.769 18.650 12.408 1.00 13.41 84 ALA A N 1
ATOM 651 C CA . ALA A 1 85 ? 10.760 17.218 12.149 1.00 12.58 84 ALA A CA 1
ATOM 652 C C . ALA A 1 85 ? 12.086 16.815 11.536 1.00 10.78 84 ALA A C 1
ATOM 653 O O . ALA A 1 85 ? 12.922 17.673 11.229 1.00 11.76 84 ALA A O 1
ATOM 655 N N . ASP A 1 86 ? 12.261 15.509 11.358 1.00 12.17 85 ASP A N 1
ATOM 656 C CA A ASP A 1 86 ? 13.377 14.968 10.585 0.50 10.51 85 ASP A C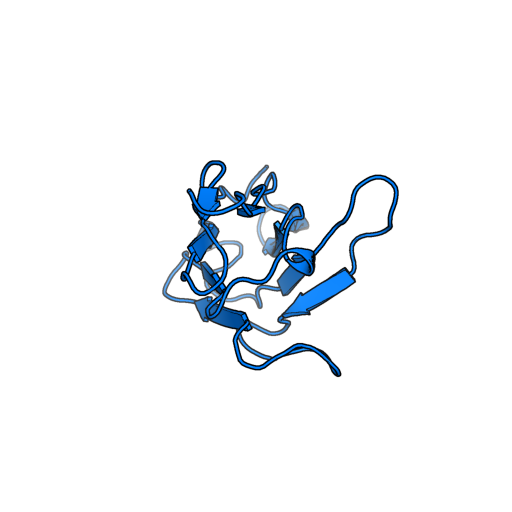A 1
ATOM 657 C CA B ASP A 1 86 ? 13.377 14.971 10.598 0.50 12.36 85 ASP A CA 1
ATOM 658 C C . ASP A 1 86 ? 12.904 14.698 9.167 1.00 11.86 85 ASP A C 1
ATOM 659 O O . ASP A 1 86 ? 11.820 14.126 8.953 1.00 13.69 85 ASP A O 1
ATOM 668 N N . TYR A 1 87 ? 13.705 15.100 8.186 1.00 10.29 86 TYR A N 1
ATOM 669 C CA . TYR A 1 87 ? 13.340 14.919 6.783 1.00 10.95 86 TYR A CA 1
ATOM 670 C C . TYR A 1 87 ? 14.358 14.008 6.117 1.00 9.31 86 TYR A C 1
ATOM 671 O O . TYR A 1 87 ? 15.562 14.189 6.291 1.00 12.07 86 TYR A O 1
ATOM 680 N N . TYR A 1 88 ? 13.860 13.015 5.380 1.00 10.04 87 TYR A N 1
ATOM 681 C CA . TYR A 1 88 ? 14.712 12.033 4.710 1.00 9.56 87 TYR A CA 1
ATOM 682 C C . TYR A 1 88 ? 14.439 11.993 3.228 1.00 11.00 87 TYR A C 1
ATOM 683 O O . TYR A 1 88 ? 13.285 12.023 2.799 1.00 11.65 87 TYR A O 1
ATOM 692 N N . CYS A 1 89 ? 15.500 11.894 2.439 1.00 10.35 88 CYS A N 1
ATOM 693 C CA . CYS A 1 89 ? 15.349 11.624 1.019 1.00 10.69 88 CYS A CA 1
ATOM 694 C C . CYS A 1 89 ? 15.522 10.127 0.751 1.00 10.74 88 CYS A C 1
ATOM 695 O O . CYS A 1 89 ? 16.139 9.405 1.539 1.00 12.29 88 CYS A O 1
ATOM 698 N N . LEU A 1 90 ? 14.971 9.669 -0.365 1.00 10.27 89 LEU A N 1
ATOM 699 C CA . LEU A 1 90 ? 14.947 8.256 -0.722 1.00 11.00 89 LEU A CA 1
ATOM 700 C C . LEU A 1 90 ? 15.058 8.143 -2.235 1.00 10.92 89 LEU A C 1
ATOM 701 O O . LEU A 1 90 ? 14.406 8.886 -2.968 1.00 12.29 89 LEU A O 1
ATOM 706 N N . SER A 1 91 ? 15.877 7.211 -2.708 1.00 11.35 90 SER A N 1
ATOM 707 C CA . SER A 1 91 ? 15.949 6.917 -4.134 1.00 11.83 90 SER A CA 1
ATOM 708 C C . SER A 1 91 ? 16.337 5.456 -4.338 1.00 13.63 90 SER A C 1
ATOM 709 O O . SER A 1 91 ? 16.996 4.864 -3.489 1.00 14.35 90 SER A O 1
ATOM 712 N N . TRP A 1 92 ? 15.946 4.882 -5.469 1.00 11.94 91 TRP A N 1
ATOM 713 C CA . TRP A 1 92 ? 16.449 3.574 -5.856 1.00 12.12 91 TRP A CA 1
ATOM 714 C C . TRP A 1 92 ? 17.907 3.689 -6.319 1.00 12.45 91 TRP A C 1
ATOM 715 O O . TRP A 1 92 ? 18.283 4.641 -7.011 1.00 14.88 91 TRP A O 1
ATOM 726 N N . ASP A 1 93 ? 18.726 2.714 -5.941 1.00 13.15 92 ASP A N 1
ATOM 727 C CA . ASP A 1 93 ? 20.122 2.673 -6.370 1.00 12.76 92 ASP A CA 1
ATOM 728 C C . A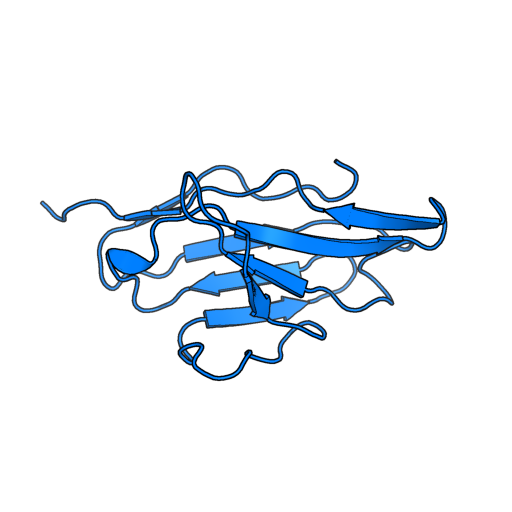SP A 1 93 ? 20.359 1.427 -7.227 1.00 14.73 92 ASP A C 1
ATOM 729 O O . ASP A 1 93 ? 20.201 0.301 -6.745 1.00 15.86 92 ASP A O 1
ATOM 734 N N . ASP A 1 94 ? 20.735 1.621 -8.491 1.00 15.60 93 ASP A N 1
ATOM 735 C CA . ASP A 1 94 ? 20.834 0.496 -9.420 1.00 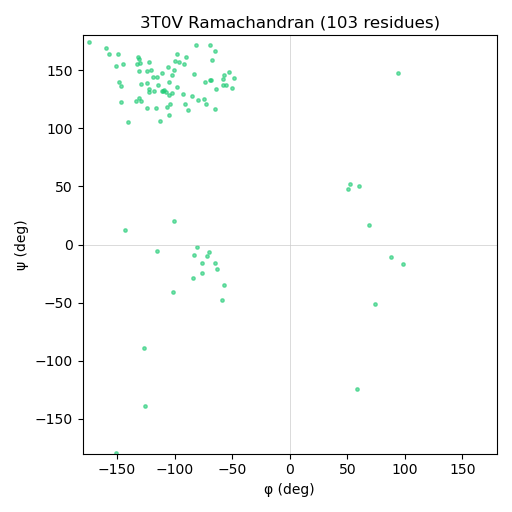18.05 93 ASP A CA 1
ATOM 736 C C . ASP A 1 94 ? 22.073 -0.357 -9.201 1.00 21.44 93 ASP A C 1
ATOM 737 O O . ASP A 1 94 ? 22.098 -1.536 -9.570 1.00 23.36 93 ASP A O 1
ATOM 742 N N . SER A 1 95 ? 23.107 0.235 -8.616 1.00 19.87 94 SER A N 1
ATOM 743 C CA A SER A 1 95 ? 24.333 -0.497 -8.329 0.50 20.67 94 SER A CA 1
ATOM 744 C CA B SER A 1 95 ? 24.328 -0.508 -8.341 0.50 21.96 94 SER A CA 1
ATOM 745 C C . SER A 1 95 ? 24.163 -1.362 -7.087 1.00 20.80 94 SER A C 1
ATOM 746 O O . SER A 1 95 ? 24.459 -2.561 -7.096 1.00 22.47 94 SER A O 1
ATOM 751 N N . LEU A 1 96 ? 23.676 -0.748 -6.015 1.00 19.76 95 LEU A N 1
ATOM 752 C CA . LEU A 1 96 ? 23.494 -1.456 -4.757 1.00 20.50 95 LEU A CA 1
ATOM 753 C C . LEU A 1 96 ? 22.268 -2.355 -4.778 1.00 19.62 95 LEU A C 1
ATOM 754 O O . LEU A 1 96 ? 22.127 -3.237 -3.931 1.00 22.08 95 LEU A O 1
ATOM 759 N N . ASN A 1 97 A 21.391 -2.136 -5.753 1.00 17.52 95 ASN A N 1
ATOM 760 C CA . ASN A 1 97 A 20.166 -2.916 -5.866 1.00 16.75 95 ASN A CA 1
ATOM 761 C C . ASN A 1 97 A 19.323 -2.744 -4.604 1.00 14.20 95 ASN A C 1
ATOM 762 O O . ASN A 1 97 A 18.884 -3.709 -3.977 1.00 14.39 95 ASN A O 1
ATOM 767 N N . GLY A 1 98 B 19.109 -1.495 -4.220 1.00 12.97 95 GLY A N 1
ATOM 768 C CA . GLY A 1 98 B 18.317 -1.231 -3.042 1.00 12.54 95 GLY A CA 1
ATOM 769 C C . GLY A 1 98 B 17.712 0.153 -3.034 1.00 12.40 95 GLY A C 1
ATOM 770 O O . GLY A 1 98 B 18.131 1.039 -3.780 1.00 13.36 95 GLY A O 1
ATOM 771 N N . TRP A 1 99 ? 16.729 0.335 -2.161 1.00 12.21 96 TRP A N 1
ATOM 772 C CA . TRP A 1 99 ? 16.169 1.650 -1.886 1.00 12.55 96 TRP A CA 1
ATOM 773 C C . TRP A 1 99 ? 16.972 2.310 -0.771 1.00 11.43 96 TRP A C 1
ATOM 774 O O . TRP A 1 99 ? 16.992 1.821 0.354 1.00 13.14 96 TRP A O 1
ATOM 785 N N . VAL A 1 100 ? 17.642 3.413 -1.082 1.00 11.04 97 VAL A N 1
ATOM 786 C CA . VAL A 1 100 ? 18.573 4.014 -0.141 1.00 11.04 97 VAL A CA 1
ATOM 787 C C . VAL A 1 100 ? 18.042 5.340 0.399 1.00 10.41 97 VAL A C 1
ATOM 788 O O . VAL A 1 100 ? 17.562 6.185 -0.364 1.00 13.18 97 VAL A O 1
ATOM 792 N N . PHE A 1 101 ? 18.097 5.496 1.720 1.00 10.22 98 PHE A N 1
ATOM 793 C CA . PHE A 1 101 ? 17.708 6.740 2.372 1.00 10.08 98 PHE A CA 1
ATOM 794 C C . PHE A 1 101 ? 18.925 7.574 2.738 1.00 10.07 98 PHE A C 1
ATOM 795 O O . PHE A 1 101 ? 19.988 7.038 3.045 1.00 14.13 98 PHE A O 1
ATOM 803 N N . GLY A 1 102 ? 18.758 8.892 2.753 1.00 10.82 99 GLY A N 1
ATOM 804 C CA . GLY A 1 102 ? 19.741 9.752 3.395 1.00 11.96 99 GLY A CA 1
ATOM 805 C C . GLY A 1 102 ? 19.717 9.570 4.906 1.00 12.45 99 GLY A C 1
ATOM 806 O O . GLY A 1 102 ? 18.839 8.898 5.459 1.00 14.55 99 GLY A O 1
ATOM 807 N N . GLY A 1 103 ? 20.679 10.171 5.593 1.00 11.68 100 GLY A N 1
ATOM 808 C CA . GLY A 1 103 ? 20.760 10.022 7.037 1.00 12.76 100 GLY A CA 1
ATOM 809 C C . GLY A 1 103 ? 19.808 10.915 7.818 1.00 13.43 100 GLY A C 1
ATOM 810 O O . GLY A 1 103 ? 19.769 10.860 9.052 1.00 15.18 100 GLY A O 1
ATOM 811 N N . GLY A 1 104 ? 19.051 11.745 7.102 1.00 12.47 101 GLY A N 1
ATOM 812 C CA . GLY A 1 104 ? 18.095 12.646 7.726 1.00 12.12 101 GLY A CA 1
ATOM 813 C C . GLY A 1 104 ? 18.649 14.039 7.994 1.00 11.42 101 GLY A C 1
ATOM 814 O O . GLY A 1 104 ? 19.845 14.211 8.289 1.00 13.58 101 GLY A O 1
ATOM 815 N N . THR A 1 105 ? 17.766 15.037 7.915 1.00 11.77 102 THR A N 1
ATOM 816 C CA . THR A 1 105 ? 18.093 16.400 8.318 1.00 10.62 102 THR A CA 1
ATOM 817 C C . THR A 1 105 ? 17.012 16.890 9.268 1.00 9.97 102 THR A C 1
ATOM 818 O O . THR A 1 105 ? 15.831 16.869 8.929 1.00 11.84 102 THR A O 1
ATOM 822 N N . LYS A 1 106 ? 17.410 17.314 10.462 1.00 11.57 103 LYS A N 1
ATOM 823 C CA . LYS A 1 106 ? 16.469 17.863 11.418 1.00 11.07 103 LYS A CA 1
ATOM 824 C C . LYS A 1 106 ? 16.248 19.343 11.136 1.00 10.76 103 LYS A C 1
ATOM 825 O O . LYS A 1 106 ? 17.202 20.109 11.011 1.00 13.72 103 LYS A O 1
ATOM 831 N N . VAL A 1 107 ? 14.984 19.730 11.012 1.00 11.08 104 VAL A N 1
ATOM 832 C CA . VAL A 1 107 ? 14.607 21.131 10.905 1.00 11.23 104 VAL A CA 1
ATOM 833 C C . VAL A 1 107 ? 14.025 21.568 12.242 1.00 14.81 104 VAL A C 1
ATOM 834 O O . VAL A 1 107 ? 13.036 21.000 12.711 1.00 15.19 104 VAL A O 1
ATOM 838 N N . THR A 1 108 ? 14.648 22.572 12.847 1.00 14.06 105 THR A N 1
ATOM 839 C CA . THR A 1 108 ? 14.213 23.114 14.128 1.00 14.76 105 THR A CA 1
ATOM 840 C C . THR A 1 108 ? 13.595 24.479 13.889 1.00 13.93 105 THR A C 1
ATOM 841 O O . THR A 1 108 ? 14.171 25.312 13.197 1.00 16.27 105 THR A O 1
ATOM 845 N N . VAL A 1 109 ? 12.412 24.703 14.447 1.00 13.71 106 VAL A N 1
ATOM 846 C CA . VAL A 1 109 ? 11.764 26.000 14.333 1.00 13.43 106 VAL A CA 1
ATOM 847 C C . VAL A 1 109 ? 11.881 26.730 15.672 1.00 15.33 106 VAL A C 1
ATOM 848 O O . VAL A 1 109 ? 11.301 26.318 16.671 1.00 20.32 106 VAL A O 1
ATOM 852 N N . LEU A 1 110 A 12.673 27.797 15.679 1.00 15.62 106 LEU A N 1
ATOM 853 C CA . LEU A 1 110 A 12.968 28.558 16.877 1.00 17.27 106 LEU A CA 1
ATOM 854 C C . LEU A 1 110 A 11.861 29.561 17.132 1.00 21.94 106 LEU A C 1
ATOM 855 O O . LEU A 1 110 A 11.268 30.093 16.194 1.00 22.07 106 LEU A O 1
ATOM 860 N N . ASP A 1 111 ? 11.587 29.820 18.404 1.00 27.57 107 ASP A N 1
ATOM 861 C CA . ASP A 1 111 ? 10.699 30.907 18.775 1.00 31.88 107 ASP A CA 1
ATOM 862 C C . ASP A 1 111 ? 11.436 32.220 18.548 1.00 33.67 107 ASP A C 1
ATOM 863 O O . ASP A 1 111 ? 12.498 32.451 19.128 1.00 35.26 107 ASP A O 1
ATOM 865 N N . ALA A 1 112 ? 10.879 33.074 17.694 1.00 36.39 108 ALA A N 1
ATOM 866 C CA . ALA A 1 112 ? 11.530 34.335 17.344 1.00 38.06 108 ALA A CA 1
ATOM 867 C C . ALA A 1 112 ? 11.660 35.281 18.538 1.00 39.74 108 ALA A C 1
ATOM 868 O O . ALA A 1 112 ? 10.707 35.475 19.295 1.00 40.03 108 ALA A O 1
ATOM 870 N N . ALA A 1 113 ? 12.846 35.864 18.697 1.00 40.02 109 ALA A N 1
ATOM 871 C CA . ALA A 1 113 ? 13.094 36.871 19.734 1.00 38.48 109 ALA A CA 1
ATOM 872 C C . ALA A 1 113 ? 14.564 37.280 19.748 1.00 35.20 109 ALA A C 1
ATOM 873 O O . ALA A 1 113 ? 15.286 37.031 18.787 1.00 30.95 109 ALA A O 1
#

Secondary structure (DSSP, 8-state):
--BEEPPPEEE-TT--EEEEEE--TTTTTTS-EEEEEE-TTS--EEEEETTTEEPTT--TTEEEEEETTEEEEEE-S--GGG-EEEEEEEEETTTTEEEEB--EEEEEPPP-

Radius of gyration: 13.55 Å; Cα contacts (8 Å, |Δi|>4): 298; chains: 1; bounding box: 28×40×33 Å

B-factor: mean 22.77, std 11.3, range [9.31, 62.81]

Foldseek 3Di:
DQWAKDAAEEEAAQAKDKIKIFHAPQKQQPWKKWKWWAAPPGDTDTQATRQFHGDPPRDPQWGWHDDGRMIMTMHGRDDQVSFTWMKMWIQGRVVRDIDIYPTYTYHHDHDD

Nearest PDB structures (foldseek):
  5gzn-assembly1_L  TM=9.768E-01  e=2.769E-18  Homo sapiens
  6grz-assembly1_B  TM=9.768E-01  e=9.232E-18  Homo sapiens
  6srx-assembly1_LLL  TM=9.813E-01  e=1.282E-17  Homo sapiens
  5fcs-assembly1_L  TM=9.647E-01  e=1.686E-17  Homo sapiens
  7mzh-assembly1_L  TM=9.727E-01  e=2.216E-17  Homo sapiens